Protein AF-A0A3D0WA04-F1 (afdb_monomer_lite)

Organism: NCBI:txid1895847

Radius of gyration: 13.26 Å; chains: 1; bounding box: 36×31×33 Å

Sequence (99 aa):
MASAADLDRLGVSPEMLEQPGSSFRARVYVSGDSYVVAFRGSQTGEDWKNNVQQALGLNSESYAKALEIGKAIARVDADVSFTGHSLGGGLASAAAVAS

InterPro domains:
  IPR029058 Alpha/Beta hydrolase fold [G3DSA:3.40.50.1820] (5-98)
  IPR029058 Alpha/Beta hydrolase fold [SSF53474] (21-97)
  IPR058590 Tle-like phospholipase domain [PF26363] (2-99)

Structure (mmCIF, N/CA/C/O backbone):
data_AF-A0A3D0WA04-F1
#
_entry.id   AF-A0A3D0WA04-F1
#
loop_
_atom_site.group_PDB
_atom_site.id
_atom_site.type_symbol
_atom_site.label_atom_id
_atom_site.label_alt_id
_atom_site.label_comp_id
_atom_site.label_asym_id
_atom_site.label_entity_id
_atom_site.label_seq_id
_atom_site.pdbx_PDB_ins_code
_atom_site.Cartn_x
_atom_site.Cartn_y
_atom_site.Cartn_z
_atom_site.occupancy
_atom_site.B_iso_or_equiv
_atom_site.auth_seq_id
_atom_site.auth_comp_id
_atom_site.auth_asym_id
_atom_site.auth_atom_id
_atom_site.pdbx_PDB_model_num
ATOM 1 N N . MET A 1 1 ? -12.651 -5.943 -8.942 1.00 86.38 1 MET A N 1
ATOM 2 C CA . MET A 1 1 ? -12.070 -4.868 -8.101 1.00 86.38 1 MET A CA 1
ATOM 3 C C . MET A 1 1 ? -12.841 -4.840 -6.798 1.00 86.38 1 MET A C 1
ATOM 5 O O . MET A 1 1 ? -14.002 -5.233 -6.821 1.00 86.38 1 MET A O 1
ATOM 9 N N . ALA A 1 2 ? -12.199 -4.428 -5.708 1.00 94.25 2 ALA A N 1
ATOM 10 C CA . ALA A 1 2 ? -12.823 -4.311 -4.393 1.00 94.25 2 ALA A CA 1
ATOM 11 C C . ALA A 1 2 ? -13.989 -3.316 -4.401 1.00 94.25 2 ALA A C 1
ATOM 13 O O . ALA A 1 2 ? -13.926 -2.273 -5.058 1.00 94.25 2 ALA A O 1
ATOM 14 N N . SER A 1 3 ? -15.052 -3.664 -3.684 1.00 96.00 3 SER A N 1
ATOM 15 C CA . SER A 1 3 ? -16.177 -2.785 -3.377 1.00 96.00 3 SER A CA 1
ATOM 16 C C . SER A 1 3 ? -15.845 -1.841 -2.214 1.00 96.00 3 SER A C 1
ATOM 18 O O . SER A 1 3 ? -14.829 -1.996 -1.542 1.00 96.00 3 SER A O 1
ATOM 20 N N . ALA A 1 4 ? -16.725 -0.877 -1.925 1.00 95.06 4 ALA A N 1
ATOM 21 C CA . ALA A 1 4 ? -16.567 -0.011 -0.753 1.00 95.06 4 ALA A CA 1
ATOM 22 C C . ALA A 1 4 ? -16.567 -0.801 0.572 1.00 95.06 4 ALA A C 1
ATOM 24 O O . ALA A 1 4 ? -15.807 -0.469 1.473 1.00 95.06 4 ALA A O 1
ATOM 25 N N . ALA A 1 5 ? -17.367 -1.869 0.667 1.00 95.19 5 ALA A N 1
ATOM 26 C CA . ALA A 1 5 ? -17.395 -2.736 1.846 1.00 95.19 5 ALA A CA 1
ATOM 27 C C . ALA A 1 5 ? -16.089 -3.528 2.014 1.00 95.19 5 ALA A C 1
ATOM 29 O O . ALA A 1 5 ? -15.655 -3.784 3.130 1.00 95.19 5 ALA A O 1
ATOM 30 N N . ASP A 1 6 ? -15.447 -3.903 0.909 1.00 96.44 6 ASP A N 1
ATOM 31 C CA . ASP A 1 6 ? -14.149 -4.578 0.941 1.00 96.44 6 ASP A CA 1
ATOM 32 C C . ASP A 1 6 ? -13.039 -3.626 1.393 1.00 96.44 6 ASP A C 1
ATOM 34 O O . ASP A 1 6 ? -12.187 -3.997 2.192 1.00 96.44 6 ASP A O 1
ATOM 38 N N . LEU A 1 7 ? -13.070 -2.377 0.923 1.00 96.56 7 LEU A N 1
ATOM 39 C CA . LEU A 1 7 ? -12.135 -1.341 1.359 1.00 96.56 7 LEU A CA 1
ATOM 40 C C . LEU A 1 7 ? -12.287 -1.018 2.853 1.00 96.56 7 LEU A C 1
ATOM 42 O O . LEU A 1 7 ? -11.284 -0.926 3.559 1.00 96.56 7 LEU A O 1
ATOM 46 N N . ASP A 1 8 ? -13.526 -0.932 3.342 1.00 96.19 8 ASP A N 1
ATOM 47 C CA . ASP A 1 8 ? -13.835 -0.743 4.765 1.00 96.19 8 ASP A CA 1
ATOM 48 C C . ASP A 1 8 ? -13.282 -1.886 5.631 1.00 96.19 8 ASP A C 1
ATOM 50 O O . ASP A 1 8 ? -12.593 -1.632 6.618 1.00 96.19 8 ASP A O 1
ATOM 54 N N . ARG A 1 9 ? -13.459 -3.146 5.199 1.00 95.12 9 ARG A N 1
ATOM 55 C CA . ARG A 1 9 ? -12.871 -4.321 5.872 1.00 95.12 9 ARG A CA 1
ATOM 56 C C . ARG A 1 9 ? -11.353 -4.271 5.968 1.00 95.12 9 ARG A C 1
ATOM 58 O O . ARG A 1 9 ? -10.796 -4.805 6.919 1.00 95.12 9 ARG A O 1
ATOM 65 N N . LEU A 1 10 ? -10.694 -3.661 4.987 1.00 96.69 10 LEU A N 1
ATOM 66 C CA . LEU A 1 10 ? -9.243 -3.495 4.968 1.00 96.69 10 LEU A CA 1
ATOM 67 C C . LEU A 1 10 ? -8.767 -2.246 5.724 1.00 96.69 10 LEU A C 1
ATOM 69 O O . LEU A 1 10 ? -7.564 -2.014 5.818 1.00 96.69 10 LEU A O 1
ATOM 73 N N . GLY A 1 11 ? -9.685 -1.409 6.220 1.00 96.56 11 GLY A N 1
ATOM 74 C CA . GLY A 1 11 ? -9.355 -0.110 6.804 1.00 96.56 11 GLY A CA 1
ATOM 75 C C . GLY A 1 11 ? -8.741 0.872 5.799 1.00 96.56 11 GLY A C 1
ATOM 76 O O . GLY A 1 11 ? -8.079 1.828 6.204 1.00 96.56 11 GLY A O 1
ATOM 77 N N . VAL A 1 12 ? -8.928 0.640 4.496 1.00 96.44 12 VAL A N 1
ATOM 78 C CA . VAL A 1 12 ? -8.356 1.447 3.412 1.00 96.44 12 VAL A CA 1
ATOM 79 C C . VAL A 1 12 ? -9.424 2.389 2.872 1.00 96.44 12 VAL A C 1
ATOM 81 O O . VAL A 1 12 ? -10.468 1.946 2.407 1.00 96.44 12 VAL A O 1
ATOM 84 N N . SER A 1 13 ? -9.171 3.698 2.868 1.00 94.62 13 SER A N 1
ATOM 85 C CA . SER A 1 13 ? -10.085 4.659 2.238 1.00 94.62 13 SER A CA 1
ATOM 86 C C . SER A 1 13 ? -9.778 4.834 0.740 1.00 94.62 13 SER A C 1
ATOM 88 O O . SER A 1 13 ? -8.637 4.643 0.313 1.00 94.62 13 SER A O 1
ATOM 90 N N . PRO A 1 14 ? -10.746 5.252 -0.098 1.00 91.88 14 PRO A N 1
ATOM 91 C CA . PRO A 1 14 ? -10.478 5.572 -1.506 1.00 91.88 14 PRO A CA 1
ATOM 92 C C . PRO A 1 14 ? -9.385 6.640 -1.695 1.00 91.88 14 PRO A C 1
ATOM 94 O O . PRO A 1 14 ? -8.635 6.611 -2.665 1.00 91.88 14 PRO A O 1
ATOM 97 N N . GLU A 1 15 ? -9.264 7.549 -0.732 1.00 92.38 15 GLU A N 1
ATOM 98 C CA . GLU A 1 15 ? -8.292 8.651 -0.693 1.00 92.38 15 GLU A CA 1
ATOM 99 C C . GLU A 1 15 ? -6.857 8.157 -0.465 1.00 92.38 15 GLU A C 1
ATOM 101 O O . GLU A 1 15 ? -5.890 8.808 -0.858 1.00 92.38 15 GLU A O 1
ATOM 106 N N . MET A 1 16 ? -6.705 6.985 0.161 1.00 94.31 16 MET A N 1
ATOM 107 C CA . MET A 1 16 ? -5.414 6.310 0.277 1.00 94.31 16 MET A CA 1
ATOM 108 C C . MET A 1 16 ? -4.958 5.727 -1.057 1.00 94.31 16 MET A C 1
ATOM 110 O O . MET A 1 16 ? -3.761 5.542 -1.247 1.00 94.31 16 MET A O 1
ATOM 114 N N . LEU A 1 17 ? -5.885 5.417 -1.971 1.00 95.50 17 LEU A N 1
ATOM 115 C CA . LEU A 1 17 ? -5.588 4.730 -3.227 1.00 95.50 17 LEU A CA 1
ATOM 116 C C . LEU A 1 17 ? -5.217 5.689 -4.361 1.00 95.50 17 LEU A C 1
ATOM 118 O O . LEU A 1 17 ? -4.495 5.293 -5.276 1.00 95.50 17 LEU A O 1
ATOM 122 N N . GLU A 1 18 ? -5.683 6.935 -4.323 1.00 92.88 18 GLU A N 1
ATOM 123 C CA . GLU A 1 18 ? -5.429 7.946 -5.353 1.00 92.88 18 GLU A CA 1
ATOM 124 C C . GLU A 1 18 ? -5.291 9.331 -4.706 1.00 92.88 18 GLU A C 1
ATOM 126 O O . GLU A 1 18 ? -6.106 9.717 -3.873 1.00 92.88 18 GLU A O 1
ATOM 131 N N . GLN A 1 19 ? -4.281 10.104 -5.114 1.00 83.75 19 GLN A N 1
ATOM 132 C CA . GLN A 1 19 ? -4.072 11.473 -4.633 1.00 83.75 19 GLN A CA 1
ATOM 133 C C . GLN A 1 19 ? -4.298 12.470 -5.782 1.00 83.75 19 GLN A C 1
ATOM 135 O O . GLN A 1 19 ? -3.617 12.375 -6.810 1.00 83.75 19 GLN A O 1
ATOM 140 N N . PRO A 1 20 ? -5.211 13.449 -5.636 1.00 82.31 20 PRO A N 1
ATOM 141 C CA . PRO A 1 20 ? -5.422 14.485 -6.642 1.00 82.31 20 PRO A CA 1
ATOM 142 C C . PRO A 1 20 ? -4.127 15.238 -6.967 1.00 82.31 20 PRO A C 1
ATOM 144 O O . PRO A 1 20 ? -3.385 15.630 -6.071 1.00 82.31 20 PRO A O 1
ATOM 147 N N . GLY A 1 21 ? -3.849 15.434 -8.257 1.00 81.62 21 GLY A N 1
ATOM 148 C CA . GLY A 1 21 ? -2.625 16.104 -8.716 1.00 81.62 21 GLY A CA 1
ATOM 149 C C . GLY A 1 21 ? -1.351 15.251 -8.651 1.00 81.62 21 GLY A C 1
ATOM 150 O O . GLY A 1 21 ? -0.301 15.720 -9.080 1.00 81.62 21 GLY A O 1
ATOM 151 N N . SER A 1 22 ? -1.430 14.002 -8.178 1.00 83.12 22 SER A N 1
ATOM 152 C CA . SER A 1 22 ? -0.314 13.054 -8.153 1.00 83.12 22 SER A CA 1
ATOM 153 C C . SER A 1 22 ? -0.465 11.969 -9.220 1.00 83.12 22 SER A C 1
ATOM 155 O O . SER A 1 22 ? -1.559 11.654 -9.686 1.00 83.12 22 SER A O 1
ATOM 157 N N . SER A 1 23 ? 0.660 11.358 -9.600 1.00 83.69 23 SER A N 1
ATOM 158 C CA . SER A 1 23 ? 0.672 10.158 -10.447 1.00 83.69 23 SER A CA 1
ATOM 159 C C . SER A 1 23 ? 0.508 8.853 -9.655 1.00 83.69 23 SER A C 1
ATOM 161 O O . SER A 1 23 ? 0.380 7.783 -10.270 1.00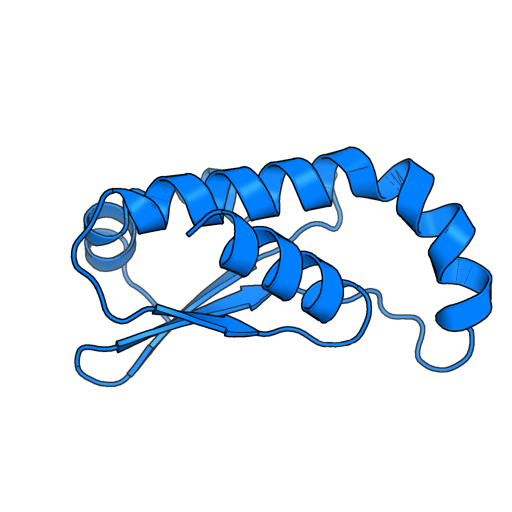 83.69 23 SER A O 1
ATOM 163 N N . PHE A 1 24 ? 0.505 8.957 -8.317 1.00 90.50 24 PHE A N 1
ATOM 164 C CA . PHE A 1 24 ? 0.282 7.857 -7.389 1.00 90.50 24 PHE A CA 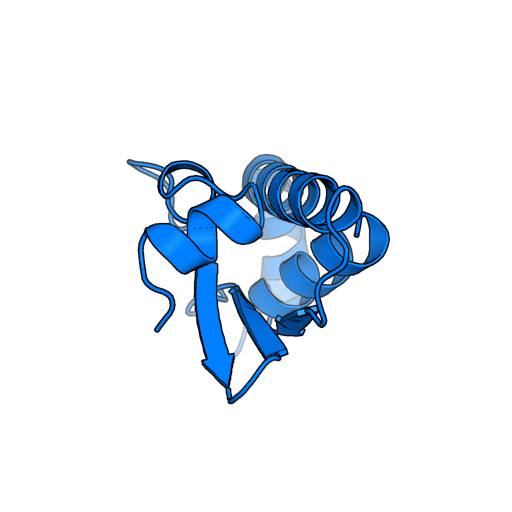1
ATOM 165 C C . PHE A 1 24 ? -1.092 7.231 -7.612 1.00 90.50 24 PHE A C 1
ATOM 167 O O . PHE A 1 24 ? -2.112 7.919 -7.680 1.00 90.50 24 PHE A O 1
ATOM 174 N N . ARG A 1 25 ? -1.101 5.903 -7.712 1.00 94.25 25 ARG A N 1
ATOM 175 C CA . ARG A 1 25 ? -2.322 5.121 -7.850 1.00 94.25 25 ARG A CA 1
ATOM 176 C C . ARG A 1 25 ? -2.110 3.710 -7.327 1.00 94.25 25 ARG A C 1
ATOM 178 O O . ARG A 1 25 ? -1.188 3.023 -7.768 1.00 94.25 25 ARG A O 1
ATOM 185 N N . ALA A 1 26 ? -3.019 3.260 -6.480 1.00 96.88 26 ALA A N 1
ATOM 186 C CA . ALA A 1 26 ? -3.181 1.878 -6.074 1.00 96.88 26 ALA A CA 1
ATOM 187 C C . ALA A 1 26 ? -4.595 1.394 -6.422 1.00 96.88 26 ALA A C 1
ATOM 189 O O . ALA A 1 26 ? -5.527 2.178 -6.599 1.00 96.88 26 ALA A O 1
ATOM 190 N N . ARG A 1 27 ? -4.765 0.082 -6.561 1.00 97.50 27 ARG A N 1
ATOM 191 C CA . ARG A 1 27 ? -6.075 -0.559 -6.709 1.00 97.50 27 ARG A CA 1
ATOM 192 C C . ARG A 1 27 ? -6.117 -1.835 -5.899 1.00 97.50 27 ARG A C 1
ATOM 194 O O . ARG A 1 27 ? -5.138 -2.571 -5.882 1.00 97.50 27 ARG A O 1
ATOM 201 N N . VAL A 1 28 ? -7.273 -2.118 -5.311 1.00 98.00 28 VAL A N 1
ATOM 202 C CA . VAL A 1 28 ? -7.515 -3.371 -4.595 1.00 98.00 28 VAL A CA 1
ATOM 203 C C . VAL A 1 28 ? -8.365 -4.297 -5.464 1.00 98.00 28 VAL A C 1
ATOM 2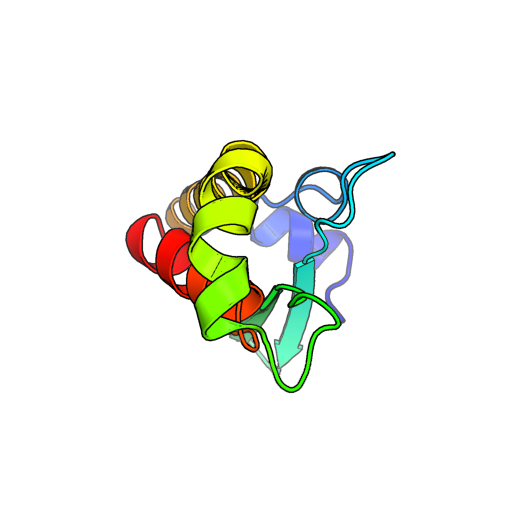05 O O . VAL A 1 28 ? -9.403 -3.907 -6.016 1.00 98.00 28 VAL A O 1
ATOM 208 N N . TYR A 1 29 ? -7.907 -5.531 -5.615 1.00 97.75 29 TYR A N 1
ATOM 209 C CA . TYR A 1 29 ? -8.619 -6.622 -6.269 1.00 97.75 29 TYR A CA 1
ATOM 210 C C . TYR A 1 29 ? -8.993 -7.672 -5.230 1.00 97.75 29 TYR A C 1
ATOM 212 O O . TYR A 1 29 ? -8.278 -7.845 -4.251 1.00 97.75 29 TYR A O 1
ATOM 220 N N . VAL A 1 30 ? -10.110 -8.353 -5.466 1.00 97.19 30 VAL A N 1
ATOM 221 C CA . VAL A 1 30 ? -10.634 -9.418 -4.605 1.00 97.19 30 VAL A CA 1
ATOM 222 C C . VAL A 1 30 ? -10.609 -10.701 -5.418 1.00 97.19 30 VAL A C 1
ATOM 224 O O . VAL A 1 30 ? -11.000 -10.685 -6.590 1.00 97.19 30 VAL A O 1
ATOM 227 N N . SER A 1 31 ? -10.135 -11.783 -4.815 1.00 92.44 31 SER A N 1
ATOM 228 C CA . SER A 1 31 ? -10.088 -13.114 -5.409 1.00 92.44 31 SER A CA 1
ATOM 229 C C . SER A 1 31 ? -10.469 -14.144 -4.352 1.00 92.44 31 SER A C 1
ATOM 231 O O . SER A 1 31 ? -9.627 -14.560 -3.562 1.00 92.44 31 SER A O 1
ATOM 233 N N . GLY A 1 32 ? -11.741 -14.552 -4.336 1.00 92.31 32 GLY A N 1
ATOM 234 C CA . GLY A 1 32 ? -12.280 -15.341 -3.226 1.00 92.31 32 GLY A CA 1
ATOM 235 C C . GLY A 1 32 ? -12.246 -14.520 -1.938 1.00 92.31 32 GLY A C 1
ATOM 236 O O . GLY A 1 32 ? -12.749 -13.398 -1.928 1.00 92.31 32 GLY A O 1
ATOM 237 N N . ASP A 1 33 ? -11.610 -15.063 -0.904 1.00 92.38 33 ASP A N 1
ATOM 238 C CA . ASP A 1 33 ? -11.417 -14.409 0.397 1.00 92.38 33 ASP A CA 1
ATOM 239 C C . ASP A 1 33 ? -10.113 -13.589 0.495 1.00 92.38 33 ASP A C 1
ATOM 241 O O . ASP A 1 33 ? -9.854 -12.960 1.521 1.00 92.38 33 ASP A O 1
ATOM 245 N N . SER A 1 34 ? -9.301 -13.566 -0.568 1.00 96.75 34 SER A N 1
ATOM 246 C CA . SER A 1 34 ? -8.002 -12.884 -0.601 1.00 96.75 34 SER A CA 1
ATOM 247 C C . SER A 1 34 ? -8.052 -11.550 -1.349 1.00 96.75 34 SER A C 1
ATOM 249 O O . SER A 1 34 ? -8.826 -11.362 -2.298 1.00 96.75 34 SER A O 1
ATOM 251 N N . TYR A 1 35 ? -7.141 -10.644 -0.996 1.00 98.12 35 TYR A N 1
ATOM 252 C CA . TYR A 1 35 ? -6.999 -9.325 -1.608 1.00 98.12 35 TYR A CA 1
ATOM 253 C C . TYR A 1 35 ? -5.628 -9.129 -2.252 1.00 98.12 35 TYR A C 1
ATOM 255 O O . TYR A 1 35 ? -4.598 -9.579 -1.755 1.00 98.12 35 TYR A O 1
ATOM 263 N N . VAL A 1 36 ? -5.603 -8.381 -3.355 1.00 98.38 36 VAL A N 1
ATOM 264 C CA . VAL A 1 36 ? -4.361 -7.935 -3.996 1.00 98.38 36 VAL A CA 1
ATOM 265 C C . VAL A 1 36 ? -4.367 -6.422 -4.130 1.00 98.38 36 VAL A C 1
ATOM 267 O O . VAL A 1 36 ? -5.205 -5.86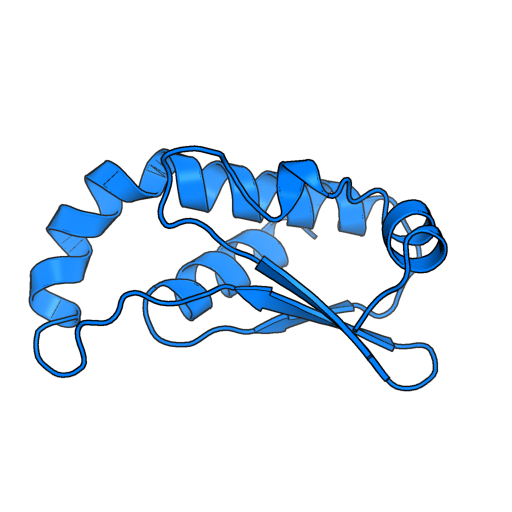1 -4.840 1.00 98.38 36 VAL A O 1
ATOM 270 N N . VAL A 1 37 ? -3.401 -5.762 -3.499 1.00 98.12 37 VAL A N 1
ATOM 271 C CA . VAL A 1 37 ? -3.149 -4.328 -3.659 1.00 98.12 37 VAL A CA 1
ATOM 272 C C . VAL A 1 37 ? -2.098 -4.138 -4.748 1.00 98.12 37 VAL A C 1
ATOM 274 O O . VAL A 1 37 ? -0.927 -4.477 -4.580 1.00 98.12 37 VAL A O 1
ATOM 277 N N . ALA A 1 38 ? -2.519 -3.596 -5.887 1.00 97.75 38 ALA A N 1
ATOM 278 C CA . ALA A 1 38 ? -1.652 -3.327 -7.023 1.00 97.75 38 ALA A CA 1
ATOM 279 C C . ALA A 1 38 ? -1.291 -1.840 -7.098 1.00 97.75 38 ALA A C 1
ATOM 281 O O . ALA A 1 38 ? -2.169 -0.995 -7.298 1.00 97.75 38 ALA A O 1
ATOM 282 N N . PHE A 1 39 ? -0.001 -1.527 -7.005 1.00 96.00 39 PHE A N 1
ATOM 283 C CA . PHE A 1 39 ? 0.533 -0.178 -7.168 1.00 96.00 39 PHE A CA 1
ATOM 284 C C . PHE A 1 39 ? 0.942 0.081 -8.618 1.00 96.00 39 PHE A C 1
ATOM 286 O O . PHE A 1 39 ? 1.619 -0.726 -9.265 1.00 96.00 39 PHE A O 1
ATOM 293 N N . ARG A 1 40 ? 0.555 1.245 -9.142 1.00 92.12 40 ARG A N 1
ATOM 294 C CA . ARG A 1 40 ? 0.944 1.703 -10.476 1.00 92.12 40 ARG A CA 1
ATOM 295 C C . ARG A 1 40 ? 2.440 2.033 -10.511 1.00 92.12 40 ARG A C 1
ATOM 297 O O . ARG A 1 40 ? 2.936 2.788 -9.683 1.00 92.12 40 ARG A O 1
ATOM 304 N N . GLY A 1 41 ? 3.140 1.512 -11.517 1.00 83.00 41 GLY A N 1
ATOM 305 C CA . GLY A 1 41 ? 4.505 1.928 -11.852 1.00 83.00 41 GLY A CA 1
ATOM 306 C C . GLY A 1 41 ? 4.560 3.189 -12.724 1.00 83.00 41 GLY A C 1
ATOM 307 O O . GLY A 1 41 ? 3.552 3.638 -13.271 1.00 83.00 41 GLY A O 1
ATOM 308 N N . SER A 1 42 ? 5.756 3.747 -12.905 1.00 73.75 42 SER A N 1
ATOM 309 C CA . SER A 1 42 ? 6.003 4.824 -13.872 1.00 73.75 42 SER A CA 1
ATOM 310 C C . SER A 1 42 ? 6.039 4.290 -15.316 1.00 73.75 42 SER A C 1
ATOM 312 O O . SER A 1 42 ? 6.437 3.154 -15.556 1.00 73.75 42 SER A O 1
ATOM 314 N N . GLN A 1 43 ? 5.633 5.106 -16.297 1.00 63.94 43 GLN A N 1
ATOM 315 C CA . GLN A 1 43 ? 5.526 4.727 -17.724 1.00 63.94 43 GLN A CA 1
ATOM 316 C C . GLN A 1 43 ? 6.868 4.678 -18.492 1.00 63.94 43 GLN A C 1
ATOM 318 O O . GLN A 1 43 ? 6.883 4.739 -19.716 1.00 63.94 43 GLN A O 1
ATOM 323 N N . THR A 1 44 ? 8.011 4.580 -17.818 1.00 59.16 44 THR A N 1
ATOM 324 C CA . THR A 1 44 ? 9.334 4.627 -18.460 1.00 59.16 44 THR A CA 1
ATOM 325 C C . THR A 1 44 ? 9.922 3.221 -18.591 1.00 59.16 44 THR A C 1
ATOM 327 O O . THR A 1 44 ? 10.539 2.705 -17.666 1.00 59.16 44 THR A O 1
ATOM 330 N N . GLY A 1 45 ? 9.680 2.577 -19.738 1.00 56.34 45 GLY A N 1
ATOM 331 C CA . GLY A 1 45 ? 10.016 1.168 -19.995 1.00 56.34 45 GLY A CA 1
ATOM 332 C C . GLY A 1 45 ? 11.509 0.842 -20.137 1.00 56.34 45 GLY A C 1
ATOM 333 O O . GLY A 1 45 ? 11.889 -0.290 -19.857 1.00 56.34 45 GLY A O 1
ATOM 334 N N . GLU A 1 46 ? 12.362 1.809 -20.498 1.00 56.81 46 GLU A N 1
ATOM 335 C CA . GLU A 1 46 ? 13.789 1.544 -20.789 1.00 56.81 46 GLU A CA 1
ATOM 336 C C . GLU A 1 46 ? 14.769 2.261 -19.838 1.00 56.81 46 GLU A C 1
ATOM 338 O O . GLU A 1 46 ? 15.732 1.649 -19.385 1.00 56.81 46 GLU A O 1
ATOM 343 N N . ASP A 1 47 ? 14.481 3.494 -19.401 1.00 60.75 47 ASP A N 1
ATOM 344 C CA . ASP A 1 47 ? 15.389 4.296 -18.551 1.00 60.75 47 ASP A CA 1
ATOM 345 C C . ASP A 1 47 ? 15.069 4.268 -17.043 1.00 60.75 47 ASP A C 1
ATOM 347 O O . ASP A 1 47 ? 15.460 5.153 -16.277 1.00 60.75 47 ASP A O 1
ATOM 351 N N . TRP A 1 48 ? 14.318 3.276 -16.564 1.00 60.31 48 TRP A N 1
ATOM 352 C CA . TRP A 1 48 ? 13.838 3.277 -15.176 1.00 60.31 48 TRP A CA 1
ATOM 353 C C . TRP A 1 48 ? 14.964 3.197 -14.134 1.00 60.31 48 TRP A C 1
ATOM 355 O O . TRP A 1 48 ? 14.820 3.787 -13.070 1.00 60.31 48 TRP A O 1
ATOM 365 N N . LYS A 1 49 ? 16.089 2.518 -14.423 1.00 60.38 49 LYS A N 1
ATOM 366 C CA . LYS A 1 49 ? 17.226 2.408 -13.484 1.00 60.38 49 LYS A CA 1
ATOM 367 C C . LYS A 1 49 ? 17.914 3.752 -13.252 1.00 60.38 49 LYS A C 1
ATOM 369 O O . LYS A 1 49 ? 18.186 4.101 -12.107 1.00 60.38 49 LYS A O 1
ATOM 374 N N . ASN A 1 50 ? 18.146 4.512 -14.322 1.00 58.72 50 ASN A N 1
ATOM 375 C CA . ASN A 1 50 ? 18.755 5.842 -14.246 1.00 58.72 50 ASN A CA 1
ATOM 376 C C . ASN A 1 50 ? 17.788 6.865 -13.636 1.00 58.72 50 ASN A C 1
ATOM 378 O O . ASN A 1 50 ? 18.188 7.713 -12.840 1.00 58.72 50 ASN A O 1
ATOM 382 N N . ASN A 1 51 ? 16.497 6.741 -13.948 1.00 57.97 51 ASN A N 1
ATOM 383 C CA . ASN A 1 51 ? 15.466 7.624 -13.415 1.00 57.97 51 ASN A CA 1
ATOM 384 C C . ASN A 1 51 ? 15.050 7.282 -11.981 1.00 57.97 51 ASN A C 1
ATOM 386 O O . ASN A 1 51 ? 14.469 8.138 -11.322 1.00 57.97 51 ASN A O 1
ATOM 390 N N . VAL A 1 52 ? 15.349 6.080 -11.468 1.00 61.03 52 VAL A N 1
ATOM 391 C CA . VAL A 1 52 ? 14.929 5.656 -10.124 1.00 61.03 52 VAL A CA 1
ATOM 392 C C . VAL A 1 52 ? 15.491 6.578 -9.052 1.00 61.03 52 VAL A C 1
ATOM 394 O O . VAL A 1 52 ? 14.754 6.944 -8.151 1.00 61.03 52 VAL A O 1
ATOM 397 N N . GLN A 1 53 ? 16.746 7.025 -9.157 1.00 58.62 53 GLN A N 1
ATOM 398 C CA . GLN A 1 53 ? 17.328 7.906 -8.138 1.00 58.62 53 GLN A CA 1
ATOM 399 C C . GLN A 1 53 ? 16.694 9.302 -8.122 1.00 58.62 53 GLN A C 1
ATOM 401 O O . GLN A 1 53 ? 16.403 9.818 -7.046 1.00 58.62 53 GLN A O 1
ATOM 406 N N . GLN A 1 54 ? 16.410 9.889 -9.289 1.00 57.22 54 GLN A N 1
ATOM 407 C CA . GLN A 1 54 ? 15.672 11.158 -9.363 1.00 57.22 54 GLN A CA 1
ATOM 408 C C . GLN A 1 54 ? 14.212 10.985 -8.924 1.00 57.22 54 GLN A C 1
ATOM 410 O O . GLN A 1 54 ? 13.662 11.828 -8.217 1.00 57.22 54 GLN A O 1
ATOM 415 N N . ALA A 1 55 ? 13.597 9.857 -9.281 1.00 56.00 55 ALA A N 1
ATOM 416 C CA . ALA A 1 55 ? 12.241 9.527 -8.887 1.00 56.00 55 ALA A CA 1
ATOM 417 C C . ALA A 1 55 ? 12.144 9.277 -7.374 1.00 56.00 55 ALA A C 1
ATOM 419 O O . ALA A 1 55 ? 11.173 9.703 -6.775 1.00 56.00 55 ALA A O 1
ATOM 420 N N . LEU A 1 56 ? 13.132 8.656 -6.719 1.00 59.75 56 LEU A N 1
ATOM 421 C CA . LEU A 1 56 ? 13.139 8.412 -5.267 1.00 59.75 56 LEU A CA 1
ATOM 422 C C . LEU A 1 56 ? 12.986 9.708 -4.449 1.00 59.75 56 LEU A C 1
ATOM 424 O O . LEU A 1 56 ? 12.279 9.695 -3.445 1.00 59.75 56 LEU A O 1
ATOM 428 N N . GLY A 1 57 ? 13.552 10.832 -4.908 1.00 59.19 57 GLY A N 1
ATOM 429 C CA . GLY A 1 57 ? 13.343 12.147 -4.287 1.00 59.19 57 GLY A CA 1
ATOM 430 C C . GLY A 1 57 ? 11.887 12.630 -4.363 1.00 59.19 57 GLY A C 1
ATOM 431 O O . GLY A 1 57 ? 11.324 13.036 -3.349 1.00 59.19 57 GLY A O 1
ATOM 432 N N . LEU A 1 58 ? 11.250 12.510 -5.535 1.00 56.38 58 LEU A N 1
ATOM 433 C CA . LEU A 1 58 ? 9.838 12.868 -5.771 1.00 56.38 58 LEU A CA 1
ATOM 434 C C . LEU A 1 58 ? 8.840 11.817 -5.241 1.00 56.38 58 LEU A C 1
ATOM 436 O O . LEU A 1 58 ? 7.674 12.116 -5.010 1.00 56.38 58 LEU A O 1
ATOM 440 N N . ASN A 1 59 ? 9.283 10.578 -5.028 1.00 65.31 59 ASN A N 1
ATOM 441 C CA . ASN A 1 59 ? 8.440 9.450 -4.633 1.00 65.31 59 ASN A CA 1
ATOM 442 C C . ASN A 1 59 ? 8.289 9.304 -3.123 1.00 65.31 59 ASN A C 1
ATOM 444 O O . ASN A 1 59 ? 7.525 8.442 -2.698 1.00 65.31 59 ASN A O 1
ATOM 448 N N . SER A 1 60 ? 8.965 10.118 -2.311 1.00 74.81 60 SER A N 1
ATOM 449 C CA . SER A 1 60 ? 8.852 10.055 -0.847 1.00 74.81 60 SER A CA 1
ATOM 450 C C . SER A 1 60 ? 7.388 10.073 -0.381 1.00 74.81 60 SER A C 1
ATOM 452 O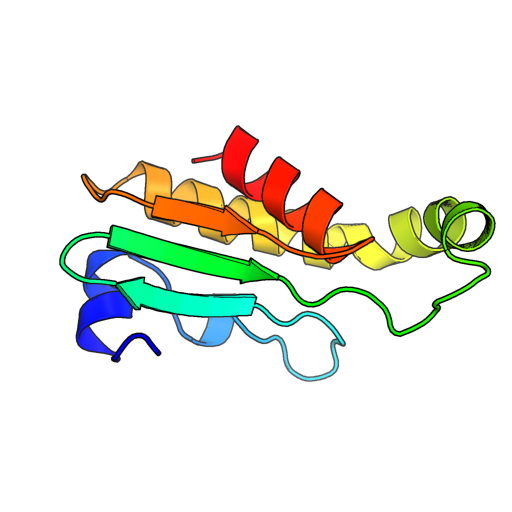 O . SER A 1 60 ? 7.008 9.288 0.485 1.00 74.81 60 SER A O 1
ATOM 454 N N . GLU A 1 61 ? 6.535 10.877 -1.023 1.00 84.06 61 GLU A N 1
ATOM 455 C CA . GLU A 1 61 ? 5.092 10.913 -0.744 1.00 84.06 61 GLU A CA 1
ATOM 456 C C . GLU A 1 61 ? 4.366 9.628 -1.174 1.00 84.06 61 GLU A C 1
ATOM 458 O O . GLU A 1 61 ? 3.549 9.094 -0.427 1.00 84.06 61 GLU A O 1
ATOM 463 N N . SER A 1 62 ? 4.702 9.075 -2.345 1.00 88.69 62 SER A N 1
ATOM 464 C CA . SER A 1 62 ? 4.130 7.805 -2.825 1.00 88.69 62 SER A CA 1
ATOM 465 C C . SER A 1 62 ? 4.518 6.627 -1.926 1.00 88.69 62 SER A C 1
ATOM 467 O O . SER A 1 62 ? 3.687 5.769 -1.634 1.00 88.69 62 SER A O 1
ATOM 469 N N . TYR A 1 63 ? 5.762 6.602 -1.444 1.00 89.94 63 TYR A N 1
ATOM 470 C CA . TYR A 1 63 ? 6.233 5.623 -0.464 1.00 89.94 63 TYR A CA 1
ATOM 471 C C . TYR A 1 63 ? 5.531 5.799 0.883 1.00 89.94 63 TYR A C 1
ATOM 473 O O . TYR A 1 63 ? 5.103 4.808 1.469 1.00 89.94 63 TYR A O 1
ATOM 481 N N . ALA A 1 64 ? 5.346 7.036 1.355 1.00 91.94 64 ALA A N 1
ATOM 482 C CA . ALA A 1 64 ? 4.580 7.306 2.569 1.00 91.94 64 ALA A CA 1
ATOM 483 C C . ALA A 1 64 ? 3.137 6.790 2.453 1.00 91.94 64 ALA A C 1
ATOM 485 O O . ALA A 1 64 ? 2.642 6.162 3.386 1.00 91.94 64 ALA A O 1
ATOM 486 N N . LYS A 1 65 ? 2.495 6.964 1.292 1.00 93.31 65 LYS A N 1
ATOM 487 C CA . LYS A 1 65 ? 1.156 6.424 1.018 1.00 93.31 65 LYS A CA 1
ATOM 488 C C . LYS A 1 65 ? 1.122 4.901 0.952 1.00 93.31 65 LYS A C 1
ATOM 490 O O . LYS A 1 65 ? 0.219 4.289 1.514 1.00 93.31 65 LYS A O 1
ATOM 495 N N . ALA A 1 66 ? 2.119 4.272 0.337 1.00 95.56 66 ALA A N 1
ATOM 496 C CA . ALA A 1 66 ? 2.234 2.816 0.349 1.00 95.56 66 ALA A CA 1
ATOM 497 C C . ALA A 1 66 ? 2.394 2.264 1.779 1.00 95.56 66 ALA A C 1
ATOM 499 O O . ALA A 1 66 ? 1.730 1.296 2.142 1.00 95.56 66 ALA A O 1
ATOM 500 N N . LEU A 1 67 ? 3.204 2.923 2.616 1.00 96.12 67 LEU A N 1
ATOM 501 C CA . LEU A 1 67 ? 3.341 2.594 4.039 1.00 96.12 67 LEU A CA 1
ATOM 502 C C . LEU A 1 67 ? 2.034 2.815 4.813 1.00 96.12 67 LEU A C 1
ATOM 504 O O . LEU A 1 67 ? 1.722 2.041 5.711 1.00 96.12 67 LEU A O 1
ATOM 508 N N . GLU A 1 68 ? 1.284 3.872 4.498 1.00 96.75 68 GLU A N 1
ATOM 509 C CA . GLU A 1 68 ? -0.024 4.165 5.095 1.00 96.75 68 GLU A CA 1
ATOM 510 C C . GLU A 1 68 ? -1.029 3.040 4.803 1.00 96.75 68 GLU A C 1
ATOM 512 O O . GLU A 1 68 ? -1.668 2.547 5.731 1.00 96.75 68 GLU A O 1
ATOM 517 N N . ILE A 1 69 ? -1.085 2.563 3.552 1.00 97.75 69 ILE A N 1
ATOM 518 C CA . ILE A 1 69 ? -1.904 1.408 3.154 1.00 97.75 69 ILE A CA 1
ATOM 519 C C . ILE A 1 69 ? -1.457 0.135 3.887 1.00 97.75 69 ILE A C 1
ATOM 521 O O . ILE A 1 69 ? -2.300 -0.565 4.444 1.00 97.75 69 ILE A O 1
ATOM 525 N N . GLY A 1 70 ? -0.149 -0.150 3.935 1.00 97.75 70 GLY A N 1
ATOM 526 C CA . GLY A 1 70 ? 0.387 -1.309 4.662 1.00 97.75 70 GLY A CA 1
ATOM 527 C C . GLY A 1 70 ? -0.024 -1.302 6.136 1.00 97.75 70 GLY A C 1
ATOM 528 O O . GLY A 1 70 ? -0.615 -2.259 6.621 1.00 97.75 70 GLY A O 1
ATOM 529 N N . LYS A 1 71 ? 0.151 -0.166 6.822 1.00 98.00 71 LYS A N 1
ATOM 530 C CA . LYS A 1 71 ? -0.240 0.006 8.233 1.00 98.00 71 LYS A CA 1
ATOM 531 C C . LYS A 1 71 ? -1.738 -0.131 8.487 1.00 98.00 71 LYS A C 1
ATOM 533 O O . LYS A 1 71 ? -2.113 -0.460 9.611 1.00 98.00 71 LYS A O 1
ATOM 538 N N . ALA A 1 72 ? -2.585 0.220 7.521 1.00 97.62 72 ALA A N 1
ATOM 539 C CA . ALA A 1 72 ? -4.026 0.018 7.633 1.00 97.62 72 ALA A CA 1
ATOM 540 C C . ALA A 1 72 ? -4.353 -1.480 7.590 1.00 97.62 72 ALA A C 1
ATOM 542 O O . ALA A 1 72 ? -5.027 -1.984 8.486 1.00 97.62 72 ALA A O 1
ATOM 543 N N . ILE A 1 73 ? -3.769 -2.189 6.622 1.00 97.25 73 ILE A N 1
ATOM 544 C CA . ILE A 1 73 ? -3.935 -3.635 6.440 1.00 97.25 73 ILE A CA 1
ATOM 545 C C . ILE A 1 73 ? -3.375 -4.426 7.633 1.00 97.25 73 ILE A C 1
ATOM 547 O O . ILE A 1 73 ? -4.020 -5.366 8.077 1.00 97.25 73 ILE A O 1
ATOM 551 N N . ALA A 1 74 ? -2.266 -3.990 8.238 1.00 97.19 74 ALA A N 1
ATOM 552 C CA . ALA A 1 74 ? -1.674 -4.613 9.433 1.00 97.19 74 ALA A CA 1
ATOM 553 C C . ALA A 1 74 ? -2.617 -4.720 10.643 1.00 97.19 74 ALA A C 1
ATOM 555 O O . ALA A 1 74 ? -2.350 -5.440 11.604 1.00 97.19 74 ALA A O 1
ATOM 556 N N . ARG A 1 75 ? -3.681 -3.912 10.665 1.00 96.75 75 ARG A N 1
ATOM 557 C CA . ARG A 1 75 ? -4.619 -3.825 11.793 1.00 96.75 75 ARG A CA 1
ATOM 558 C C . ARG A 1 75 ? -5.813 -4.754 11.637 1.00 96.75 75 ARG A C 1
ATOM 560 O O . ARG A 1 75 ? -6.648 -4.794 12.540 1.00 96.75 75 ARG A O 1
ATOM 567 N N . VAL A 1 76 ? -5.916 -5.448 10.510 1.00 95.25 76 VAL A N 1
ATOM 568 C CA . VAL A 1 76 ? -7.031 -6.336 10.199 1.00 95.25 76 VAL A CA 1
ATOM 569 C C . VAL A 1 76 ? -6.516 -7.744 9.937 1.00 95.25 76 VAL A C 1
ATOM 571 O O . VAL A 1 76 ? -5.402 -7.938 9.463 1.00 95.25 76 VAL A O 1
ATOM 574 N N . ASP A 1 77 ? -7.341 -8.736 10.251 1.00 95.00 77 ASP A N 1
ATOM 575 C CA . ASP A 1 77 ? -7.060 -10.130 9.917 1.00 95.00 77 ASP A CA 1
ATOM 576 C C . ASP A 1 77 ? -7.606 -10.405 8.508 1.00 95.00 77 ASP A C 1
ATOM 578 O O . ASP A 1 77 ? -8.786 -10.711 8.330 1.00 95.00 77 ASP A O 1
ATOM 582 N N . ALA A 1 78 ? -6.777 -10.172 7.489 1.00 94.62 78 ALA A N 1
ATOM 583 C CA . ALA A 1 78 ? -7.133 -10.366 6.086 1.00 94.62 78 ALA A CA 1
ATOM 584 C C . ALA A 1 78 ? -5.949 -10.930 5.290 1.00 94.62 78 ALA A C 1
ATOM 586 O O . ALA A 1 78 ? -4.808 -10.507 5.474 1.00 94.62 78 ALA A O 1
ATOM 587 N N . ASP A 1 79 ? -6.223 -11.847 4.360 1.00 96.88 79 ASP A N 1
ATOM 588 C CA . ASP A 1 79 ? -5.207 -12.362 3.441 1.00 96.88 79 ASP A CA 1
ATOM 589 C C . ASP A 1 79 ? -4.960 -11.349 2.317 1.00 96.88 79 ASP A C 1
ATOM 591 O O . ASP A 1 79 ? -5.770 -11.210 1.395 1.00 96.88 79 ASP A O 1
ATOM 595 N N . VAL A 1 80 ? -3.864 -10.593 2.416 1.00 97.88 80 VAL A N 1
ATOM 596 C CA . VAL A 1 80 ? -3.541 -9.512 1.478 1.00 97.88 80 VAL A CA 1
ATOM 597 C C . VAL A 1 80 ? -2.141 -9.676 0.903 1.00 97.88 80 VAL A C 1
ATOM 599 O O . VAL A 1 80 ? -1.157 -9.821 1.621 1.00 97.88 80 VAL A O 1
ATOM 602 N N . SER A 1 81 ? -2.042 -9.578 -0.420 1.00 98.06 81 SER A N 1
ATOM 603 C CA . SER A 1 81 ? -0.775 -9.528 -1.150 1.00 98.06 81 SER A CA 1
ATOM 604 C C . SER A 1 81 ? -0.572 -8.177 -1.834 1.00 98.06 81 SER A C 1
ATOM 606 O O . SER A 1 81 ? -1.516 -7.557 -2.328 1.00 98.06 81 SER A O 1
ATOM 608 N N . PHE A 1 82 ? 0.682 -7.738 -1.932 1.00 98.25 82 PHE A N 1
ATOM 609 C CA . PHE A 1 82 ? 1.061 -6.489 -2.595 1.00 98.25 82 PHE A CA 1
ATOM 610 C C . PHE A 1 82 ? 1.801 -6.773 -3.901 1.00 98.25 82 PHE A C 1
ATOM 612 O O . PHE A 1 82 ? 2.644 -7.666 -3.972 1.00 98.25 82 PHE A O 1
ATOM 619 N N . THR A 1 83 ? 1.509 -6.006 -4.950 1.00 97.44 83 THR A N 1
ATOM 620 C CA . THR A 1 83 ? 2.172 -6.164 -6.248 1.00 97.44 83 THR A CA 1
ATOM 621 C C . THR A 1 83 ? 2.318 -4.844 -6.995 1.00 97.44 83 THR A C 1
ATOM 623 O O . THR A 1 83 ? 1.619 -3.866 -6.735 1.00 97.44 83 THR A O 1
ATOM 626 N N . GLY A 1 84 ? 3.230 -4.816 -7.959 1.00 94.12 84 GLY A N 1
ATOM 627 C CA . GLY A 1 84 ? 3.431 -3.691 -8.856 1.00 94.12 84 GLY A CA 1
ATOM 628 C C . GLY A 1 84 ? 4.659 -3.889 -9.737 1.00 94.12 84 GLY A C 1
ATOM 629 O O . GLY A 1 84 ? 5.547 -4.682 -9.433 1.00 94.12 84 GLY A O 1
ATOM 630 N N . HIS A 1 85 ? 4.716 -3.153 -10.845 1.00 90.19 85 HIS A N 1
ATOM 631 C CA . HIS A 1 85 ? 5.851 -3.176 -11.769 1.00 90.19 85 HIS A CA 1
ATOM 632 C C . HIS A 1 85 ? 6.741 -1.941 -11.575 1.00 90.19 85 HIS A C 1
ATOM 634 O O . HIS A 1 85 ? 6.228 -0.840 -11.360 1.00 90.19 85 HIS A O 1
ATOM 640 N N . SER A 1 86 ? 8.064 -2.098 -11.706 1.00 85.75 86 SER A N 1
ATOM 641 C CA . SER A 1 86 ? 9.046 -1.006 -11.575 1.00 85.75 86 SER A CA 1
ATOM 642 C C . SER A 1 86 ? 8.870 -0.238 -10.250 1.00 85.75 86 SER A C 1
ATOM 644 O O . SER A 1 86 ? 8.898 -0.864 -9.190 1.00 85.75 86 SER A O 1
ATOM 646 N N . LEU A 1 87 ? 8.624 1.079 -10.282 1.00 85.75 87 LEU A N 1
ATOM 647 C CA . LEU A 1 87 ? 8.291 1.884 -9.098 1.00 85.75 87 LEU A CA 1
ATOM 648 C C . LEU A 1 87 ? 7.165 1.261 -8.258 1.00 85.75 87 LEU A C 1
ATOM 650 O O . LEU A 1 87 ? 7.268 1.213 -7.036 1.00 85.75 87 LEU A O 1
ATOM 654 N N . GLY A 1 88 ? 6.126 0.726 -8.903 1.00 90.88 88 GLY A N 1
ATOM 655 C CA . GLY A 1 88 ? 5.016 0.075 -8.212 1.00 90.88 88 GLY A CA 1
ATOM 656 C C . GLY A 1 88 ? 5.462 -1.149 -7.412 1.00 90.88 88 GLY A C 1
ATOM 6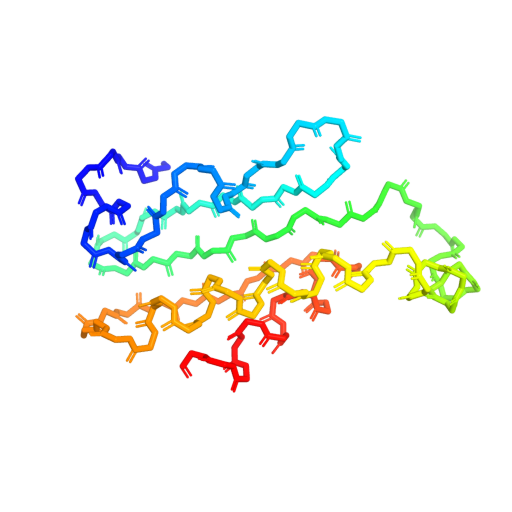57 O O . GLY A 1 88 ? 4.900 -1.421 -6.360 1.00 90.88 88 GLY A O 1
ATOM 658 N N . GLY A 1 89 ? 6.508 -1.851 -7.857 1.00 91.94 89 GLY A N 1
ATOM 659 C CA . GLY A 1 89 ? 7.113 -2.945 -7.096 1.00 91.94 89 GLY A CA 1
ATOM 660 C C . GLY A 1 89 ? 7.827 -2.443 -5.841 1.00 91.94 89 GLY A C 1
ATOM 661 O O . GLY A 1 89 ? 7.683 -3.028 -4.776 1.00 91.94 89 GLY A O 1
ATOM 662 N N . GLY A 1 90 ? 8.525 -1.306 -5.929 1.00 90.00 90 GLY A N 1
ATOM 663 C CA . GLY A 1 90 ? 9.129 -0.655 -4.763 1.00 90.00 90 GLY A CA 1
ATOM 664 C C . GLY A 1 90 ? 8.093 -0.196 -3.732 1.00 90.00 90 GLY A C 1
ATOM 665 O O . GLY A 1 90 ? 8.295 -0.389 -2.534 1.00 90.00 90 GLY A O 1
ATOM 666 N N . LEU A 1 91 ? 6.967 0.358 -4.194 1.00 93.88 91 LEU A N 1
ATOM 667 C CA . LEU A 1 91 ? 5.830 0.717 -3.341 1.00 93.88 91 LEU A CA 1
ATOM 668 C C . LEU A 1 91 ? 5.181 -0.523 -2.713 1.00 93.88 91 LEU A C 1
ATOM 670 O O . LEU A 1 91 ? 4.905 -0.520 -1.517 1.00 93.88 91 LEU A O 1
ATOM 674 N N . ALA A 1 92 ? 5.006 -1.597 -3.487 1.00 96.50 92 ALA A N 1
ATOM 675 C CA . ALA A 1 92 ? 4.499 -2.871 -2.986 1.00 96.50 92 ALA A CA 1
ATOM 676 C C . ALA A 1 92 ? 5.390 -3.440 -1.875 1.00 96.50 92 ALA A C 1
ATOM 678 O O . ALA A 1 92 ? 4.881 -3.822 -0.826 1.00 96.50 92 ALA A O 1
ATOM 679 N N . SER A 1 93 ? 6.713 -3.420 -2.058 1.00 95.25 93 SER A N 1
ATOM 680 C CA . SER A 1 93 ? 7.661 -3.834 -1.020 1.00 95.25 93 SER A CA 1
ATOM 681 C C . SER A 1 93 ? 7.582 -2.950 0.224 1.00 95.25 93 SER A C 1
ATOM 683 O O . SER A 1 93 ? 7.650 -3.459 1.336 1.00 95.25 93 SER A O 1
ATOM 685 N N . ALA A 1 94 ? 7.423 -1.633 0.064 1.00 94.94 94 ALA A N 1
ATOM 686 C CA . ALA A 1 94 ? 7.281 -0.727 1.201 1.00 94.94 94 ALA A CA 1
ATOM 687 C C . ALA A 1 94 ? 5.995 -0.998 1.993 1.00 94.94 94 ALA A C 1
ATOM 689 O O . ALA A 1 94 ? 6.042 -1.068 3.217 1.00 94.94 94 ALA A O 1
ATOM 690 N N . ALA A 1 95 ? 4.870 -1.202 1.304 1.00 97.25 95 ALA A N 1
ATOM 691 C CA . ALA A 1 95 ? 3.613 -1.589 1.934 1.00 97.25 95 ALA A CA 1
ATOM 692 C C . ALA A 1 95 ? 3.748 -2.922 2.683 1.00 97.25 95 ALA A C 1
ATOM 694 O O . ALA A 1 95 ? 3.363 -2.988 3.844 1.00 97.25 95 ALA A O 1
ATOM 695 N N . ALA A 1 96 ? 4.379 -3.927 2.064 1.00 97.06 96 ALA A N 1
ATOM 696 C CA . ALA A 1 96 ? 4.600 -5.244 2.663 1.00 97.06 96 ALA A CA 1
ATOM 697 C C . ALA A 1 96 ? 5.484 -5.207 3.923 1.00 97.06 96 ALA A C 1
ATOM 699 O O . ALA A 1 96 ? 5.307 -6.007 4.830 1.00 97.06 96 ALA A O 1
ATOM 700 N N . VAL A 1 97 ? 6.443 -4.278 4.006 1.00 96.19 97 VAL A N 1
ATOM 701 C CA . VAL A 1 97 ? 7.260 -4.082 5.220 1.00 96.19 97 VAL A CA 1
ATOM 702 C C . VAL A 1 97 ? 6.445 -3.477 6.370 1.00 96.19 97 VAL A C 1
ATOM 704 O O . VAL A 1 97 ? 6.828 -3.607 7.530 1.00 96.19 97 VAL A O 1
ATOM 707 N N . ALA A 1 98 ? 5.350 -2.783 6.061 1.00 95.81 98 ALA A N 1
ATOM 708 C CA . ALA A 1 98 ? 4.525 -2.078 7.035 1.00 95.81 98 ALA A CA 1
ATOM 709 C C . ALA A 1 98 ? 3.192 -2.773 7.359 1.00 95.81 98 ALA A C 1
ATOM 711 O O . ALA A 1 98 ? 2.474 -2.267 8.226 1.00 95.81 98 ALA A O 1
ATOM 712 N N . SER A 1 99 ? 2.865 -3.854 6.645 1.00 90.00 99 SER A N 1
ATOM 713 C CA . SER A 1 99 ? 1.674 -4.693 6.820 1.00 90.00 99 SER A CA 1
ATOM 714 C C . SER A 1 99 ? 1.887 -5.815 7.821 1.00 90.00 99 SER A C 1
ATOM 716 O O . SER A 1 99 ? 3.012 -6.359 7.830 1.00 90.00 99 SER A O 1
#

Secondary structure (DSSP, 8-state):
---HHHHHHTT--HHHHB-TTS--BEEEEEETTEEEEEEPPPS-SSSHHHHHHHHHHHTHHHHHHHHHHHHHHTTS--EEEEEESTHHHHHHHHHHHH-

pLDDT: mean 87.48, std 13.76, range [56.0, 98.38]

Foldseek 3Di:
DDDPVRCVLLQHDPCLADPPPDPWGWDWDDDPQAIEIFTEDDPDPPCLVVCVVVVVVVCPVSLVSLLVSLQSNVVHDGHYAYDYPRVRRVSRVSSVVND